Protein AF-A0A443VCW8-F1 (afdb_monomer)

InterPro domains:
  IPR006119 Resolvase, N-terminal catalytic domain [PF00239] (3-30)
  IPR006119 Resolvase, N-terminal catalytic domain [PS51736] (1-29)
  IPR006120 Resolvase, HTH domain [PF02796] (33-76)
  IPR009057 Homedomain-like superfamily [SSF46689] (33-79)
  IPR036162 Resolvase-like, N-terminal catalytic domain superfamily [SSF53041] (3-30)

Mean predicted aligned error: 10.77 Å

Radius of gyration: 23.3 Å; Cα contacts (8 Å, |Δi|>4): 34; chains: 1; bounding box: 51×35×60 Å

Nearest PDB structures (foldseek):
  8fnm-assembly1_G  TM=5.574E-01  e=4.164E+00  Homo sapiens
  8fnh-assembly1_G  TM=5.597E-01  e=5.399E+00  Homo sapiens
  8fnp-assembly1_G  TM=5.555E-01  e=6.148E+00  Homo sapiens

Sequence (92 aa):
MPFAALAEFERNLIRERTRAGLVAARARGRAGGRKPKLTEAQIKEINEMVDAQKLPIGRIAELYGVSRTTIYKVAPRRENEVGEAQPVKKKP

Structure (mmCIF, N/CA/C/O backbone):
data_AF-A0A443VCW8-F1
#
_entry.id   AF-A0A443VCW8-F1
#
loop_
_atom_site.group_PDB
_atom_site.id
_atom_site.type_symbol
_atom_site.label_atom_id
_atom_site.label_alt_id
_atom_site.label_comp_id
_atom_site.label_asym_id
_atom_site.label_entity_id
_atom_site.label_seq_id
_atom_site.pdbx_PDB_ins_code
_atom_site.Cartn_x
_atom_site.Cartn_y
_atom_site.Cartn_z
_atom_site.occupancy
_atom_site.B_iso_or_equiv
_atom_site.auth_seq_id
_atom_site.auth_comp_id
_atom_site.auth_asym_id
_atom_site.auth_atom_id
_atom_site.pdbx_PDB_model_num
ATOM 1 N N . MET A 1 1 ? 17.756 -23.281 -30.692 1.00 62.47 1 MET A N 1
ATOM 2 C CA . MET A 1 1 ? 18.431 -22.642 -29.539 1.00 62.47 1 MET A CA 1
ATOM 3 C C . MET A 1 1 ? 18.931 -21.192 -29.729 1.00 62.47 1 MET A C 1
ATOM 5 O O . MET A 1 1 ? 19.140 -20.573 -28.698 1.00 62.47 1 MET A O 1
ATOM 9 N N . PRO A 1 2 ? 19.079 -20.573 -30.927 1.00 70.81 2 PRO A N 1
ATOM 10 C CA . PRO A 1 2 ? 19.577 -19.182 -31.013 1.00 70.81 2 PRO A CA 1
ATOM 11 C C . PRO A 1 2 ? 18.509 -18.108 -30.725 1.00 70.81 2 PRO A C 1
ATOM 13 O O . PRO A 1 2 ? 18.780 -17.117 -30.055 1.00 70.81 2 PRO A O 1
ATOM 16 N N . PHE A 1 3 ? 17.264 -18.331 -31.153 1.00 80.38 3 PHE A N 1
ATOM 17 C CA . PHE A 1 3 ? 16.170 -17.374 -30.942 1.00 80.38 3 PHE A CA 1
ATOM 18 C C . PHE A 1 3 ? 15.726 -17.262 -29.476 1.00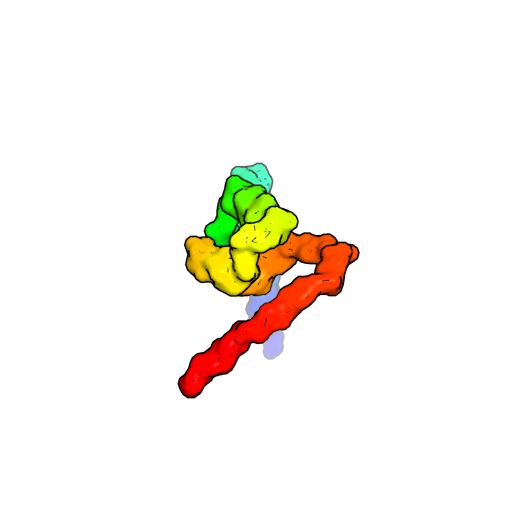 80.38 3 PHE A C 1
ATOM 20 O O . PHE A 1 3 ? 15.244 -16.214 -29.059 1.00 80.38 3 PHE A O 1
ATOM 27 N N . ALA A 1 4 ? 15.925 -18.316 -28.679 1.00 87.06 4 ALA A N 1
ATOM 28 C CA . ALA A 1 4 ? 15.610 -18.299 -27.251 1.00 87.06 4 ALA A CA 1
ATOM 29 C C . ALA A 1 4 ? 16.530 -17.334 -26.482 1.00 87.06 4 ALA A C 1
ATOM 31 O O . ALA A 1 4 ? 16.038 -16.504 -25.721 1.00 87.06 4 ALA A O 1
ATOM 32 N N . ALA A 1 5 ? 17.840 -17.382 -26.748 1.00 88.25 5 ALA A N 1
ATOM 33 C CA . ALA A 1 5 ? 18.818 -16.488 -26.130 1.00 88.25 5 ALA A CA 1
ATOM 34 C C . ALA A 1 5 ? 18.579 -15.016 -26.513 1.00 88.25 5 ALA A C 1
ATOM 36 O O . ALA A 1 5 ? 18.634 -14.133 -25.657 1.00 88.25 5 ALA A O 1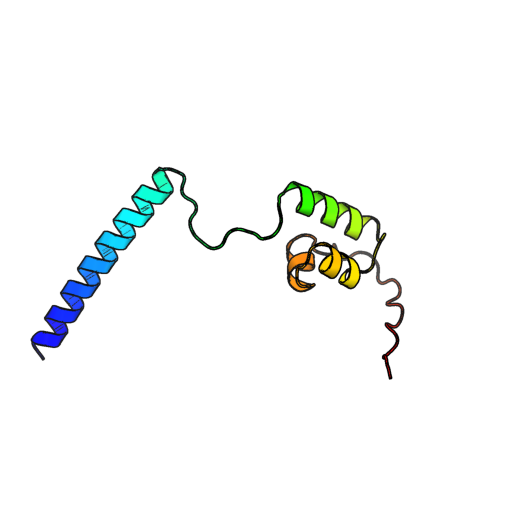
ATOM 37 N N . LEU A 1 6 ? 18.233 -14.750 -27.780 1.00 91.50 6 LEU A N 1
ATOM 38 C CA . LEU A 1 6 ? 17.881 -13.402 -28.236 1.00 91.50 6 LEU A CA 1
ATOM 39 C C . LEU A 1 6 ? 16.603 -12.881 -27.553 1.00 91.50 6 LEU A C 1
ATOM 41 O O . LEU A 1 6 ? 16.584 -11.763 -27.042 1.00 91.50 6 LEU A O 1
ATOM 45 N N . ALA A 1 7 ? 15.564 -13.714 -27.452 1.00 91.69 7 ALA A N 1
ATOM 46 C CA . ALA A 1 7 ? 14.322 -13.349 -26.770 1.00 91.69 7 ALA A CA 1
ATOM 47 C C . ALA A 1 7 ? 14.523 -13.086 -25.264 1.00 91.69 7 ALA A C 1
ATOM 49 O O . ALA A 1 7 ? 13.826 -12.272 -24.655 1.00 91.69 7 ALA A O 1
ATOM 50 N N . GLU A 1 8 ? 15.455 -13.779 -24.613 1.00 91.69 8 GLU A N 1
ATOM 51 C CA . GLU A 1 8 ? 15.831 -13.496 -23.224 1.00 91.69 8 GLU A CA 1
ATOM 52 C C . GLU A 1 8 ? 16.575 -12.169 -23.079 1.00 91.69 8 GLU A C 1
ATOM 54 O O . GLU A 1 8 ? 16.250 -11.392 -22.176 1.00 91.69 8 GLU A O 1
ATOM 59 N N . PHE A 1 9 ? 17.499 -11.871 -23.993 1.00 93.00 9 PHE A N 1
ATOM 60 C CA . PHE A 1 9 ? 18.218 -10.600 -24.020 1.00 93.00 9 PHE A CA 1
ATOM 61 C C . PHE A 1 9 ? 17.267 -9.400 -24.164 1.00 93.00 9 PHE A C 1
ATOM 63 O O . PHE A 1 9 ? 17.306 -8.475 -23.349 1.00 93.00 9 PHE A O 1
ATOM 70 N N . GLU A 1 10 ? 16.342 -9.444 -25.124 1.00 94.81 10 GLU A N 1
ATOM 71 C CA . GLU A 1 10 ? 15.361 -8.370 -25.339 1.00 94.81 10 GLU A CA 1
ATOM 72 C C . GLU A 1 10 ? 14.447 -8.163 -24.123 1.00 94.81 10 GLU A C 1
ATOM 74 O O . GLU A 1 10 ? 14.205 -7.029 -23.694 1.00 94.81 10 GLU A O 1
ATOM 79 N N . ARG A 1 11 ? 13.983 -9.255 -23.498 1.00 94.31 11 ARG A N 1
ATOM 80 C CA . ARG A 1 11 ? 13.177 -9.183 -22.267 1.00 94.31 11 ARG A CA 1
ATOM 81 C C . ARG A 1 11 ? 13.943 -8.535 -21.119 1.00 94.31 11 ARG A C 1
ATOM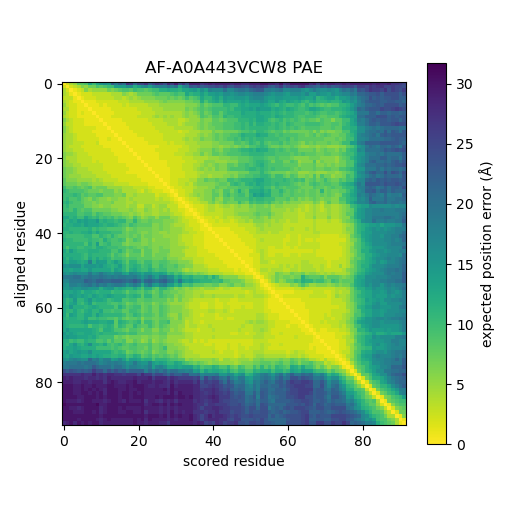 83 O O . ARG A 1 11 ? 13.359 -7.752 -20.365 1.00 94.31 11 ARG A O 1
ATOM 90 N N . ASN A 1 12 ? 15.228 -8.848 -20.974 1.00 95.31 12 ASN A N 1
ATOM 91 C CA . ASN A 1 12 ? 16.068 -8.248 -19.942 1.00 95.31 12 ASN A CA 1
ATOM 92 C C . ASN A 1 12 ? 16.249 -6.744 -20.179 1.00 95.31 12 ASN A C 1
ATOM 94 O O . ASN A 1 12 ? 16.059 -5.966 -19.242 1.00 95.31 12 ASN A O 1
ATOM 98 N N . LEU A 1 13 ? 16.466 -6.327 -21.428 1.00 96.56 13 LEU A N 1
ATOM 99 C CA . LEU A 1 13 ? 16.580 -4.912 -21.784 1.00 96.56 13 LEU A CA 1
ATOM 100 C C . LEU A 1 13 ? 15.285 -4.126 -21.497 1.00 96.56 13 LEU A C 1
ATOM 102 O O . LEU A 1 13 ? 15.321 -3.020 -20.952 1.00 96.56 13 LEU A O 1
ATOM 106 N N . ILE A 1 14 ? 14.116 -4.703 -21.799 1.00 96.19 14 ILE A N 1
ATOM 107 C CA . ILE A 1 14 ? 12.811 -4.091 -21.483 1.00 96.19 14 ILE A CA 1
ATOM 108 C C . ILE A 1 14 ? 12.625 -3.941 -19.966 1.00 96.19 14 ILE A C 1
ATOM 110 O O . ILE A 1 14 ? 12.168 -2.896 -19.487 1.00 96.19 14 ILE A O 1
ATOM 114 N N . ARG A 1 15 ? 12.992 -4.965 -19.187 1.00 96.44 15 ARG A N 1
ATOM 115 C CA . ARG A 1 15 ? 12.911 -4.924 -17.718 1.00 96.44 15 ARG A CA 1
ATOM 116 C C . ARG A 1 15 ? 13.804 -3.840 -17.132 1.00 96.44 15 ARG A C 1
ATOM 118 O O . ARG A 1 15 ? 13.362 -3.120 -16.239 1.00 96.44 15 ARG A O 1
ATOM 125 N N . GLU A 1 16 ? 15.028 -3.715 -17.630 1.00 96.31 16 GLU A N 1
ATOM 126 C CA . GLU A 1 16 ? 15.981 -2.705 -17.175 1.00 96.31 16 GLU A CA 1
ATOM 127 C C . GLU A 1 16 ? 15.448 -1.288 -17.414 1.00 96.31 16 GLU A C 1
ATOM 129 O O . GLU A 1 16 ? 15.358 -0.491 -16.478 1.00 96.31 16 GLU A O 1
ATOM 134 N N . ARG A 1 17 ? 14.949 -1.011 -18.626 1.00 96.75 17 ARG A N 1
ATOM 135 C CA . ARG A 1 17 ? 14.310 0.274 -18.956 1.00 96.75 17 ARG A CA 1
ATOM 136 C C . ARG A 1 17 ? 13.094 0.564 -18.082 1.00 96.75 17 ARG A C 1
ATOM 138 O O . ARG A 1 17 ? 12.926 1.682 -17.599 1.00 96.75 17 ARG A O 1
ATOM 145 N N . THR A 1 18 ? 12.264 -0.447 -17.829 1.00 96.06 18 THR A N 1
ATOM 146 C CA . THR A 1 18 ? 11.089 -0.307 -16.956 1.00 96.06 18 THR A CA 1
ATOM 147 C C . THR A 1 18 ? 11.505 0.053 -15.529 1.00 96.06 18 THR A C 1
ATOM 149 O O . THR A 1 18 ? 10.917 0.945 -14.917 1.00 96.06 18 THR A O 1
ATOM 152 N N . ARG A 1 19 ? 12.550 -0.593 -14.996 1.00 95.75 19 ARG A N 1
ATOM 153 C CA . ARG A 1 19 ? 13.096 -0.281 -13.666 1.00 95.75 19 ARG A CA 1
ATOM 154 C C . ARG A 1 19 ? 13.640 1.142 -13.605 1.00 95.75 19 ARG A C 1
ATOM 156 O O . ARG A 1 19 ? 13.283 1.862 -12.676 1.00 95.75 19 ARG A O 1
ATOM 163 N N . ALA A 1 20 ? 14.420 1.563 -14.599 1.00 96.19 20 ALA A N 1
ATOM 164 C CA . ALA A 1 20 ? 14.929 2.930 -14.686 1.00 96.19 20 ALA A CA 1
ATOM 165 C C . ALA A 1 20 ? 13.784 3.963 -14.698 1.00 96.19 20 ALA A C 1
ATOM 167 O O . ALA A 1 20 ? 13.803 4.931 -13.936 1.00 96.19 20 ALA A O 1
ATOM 168 N N . GLY A 1 21 ? 12.725 3.708 -15.475 1.00 95.62 21 GLY A N 1
ATOM 169 C CA . GLY A 1 21 ? 11.529 4.552 -15.502 1.00 95.62 21 GLY A CA 1
ATOM 170 C C . GLY A 1 21 ? 10.792 4.616 -14.158 1.00 95.62 21 GLY A C 1
ATOM 171 O O . GLY A 1 21 ? 10.381 5.696 -13.730 1.00 95.62 21 GLY A O 1
ATOM 172 N N . LEU A 1 22 ? 10.657 3.485 -13.455 1.00 95.81 22 LEU A N 1
ATOM 173 C CA . LEU A 1 22 ? 10.049 3.435 -12.120 1.00 95.81 22 LEU A CA 1
ATOM 174 C C . LEU A 1 22 ? 10.868 4.213 -11.084 1.00 95.81 22 LEU A C 1
ATOM 176 O O . LEU A 1 22 ? 10.284 4.918 -10.262 1.00 95.81 22 LEU A O 1
ATOM 180 N N . VAL A 1 23 ? 12.199 4.118 -11.129 1.00 95.19 23 VAL A N 1
ATOM 181 C CA . VAL A 1 23 ? 13.092 4.890 -10.251 1.00 95.19 23 VAL A CA 1
ATOM 182 C C . VAL A 1 23 ? 12.917 6.387 -10.501 1.00 95.19 23 VAL A C 1
ATOM 184 O O . VAL A 1 23 ? 12.664 7.133 -9.557 1.00 95.19 23 VAL A O 1
ATOM 187 N N . ALA A 1 24 ? 12.929 6.823 -11.763 1.00 95.69 24 ALA A N 1
ATOM 188 C CA . ALA A 1 24 ? 12.690 8.222 -12.117 1.00 95.69 24 ALA A CA 1
ATOM 189 C C . ALA A 1 24 ? 11.282 8.709 -11.711 1.00 95.69 24 ALA A C 1
ATOM 191 O O . ALA A 1 24 ? 11.101 9.852 -11.292 1.00 95.69 24 ALA A O 1
ATOM 192 N N . ALA A 1 25 ? 10.254 7.861 -11.809 1.00 95.06 25 ALA A N 1
ATOM 193 C CA . ALA A 1 25 ? 8.908 8.190 -11.338 1.00 95.06 25 ALA A CA 1
ATOM 194 C C . ALA A 1 25 ? 8.846 8.349 -9.808 1.00 95.06 25 ALA A C 1
ATOM 196 O O . ALA A 1 25 ? 8.222 9.295 -9.327 1.00 95.06 25 ALA A O 1
ATOM 197 N N . ARG A 1 26 ? 9.520 7.471 -9.054 1.00 92.75 26 ARG A N 1
ATOM 198 C CA . ARG A 1 26 ? 9.622 7.573 -7.590 1.00 92.75 26 ARG A CA 1
ATOM 199 C C . ARG A 1 26 ? 10.392 8.816 -7.151 1.00 92.75 26 ARG A C 1
ATOM 201 O O . ARG A 1 26 ? 9.938 9.487 -6.234 1.00 92.75 26 ARG A O 1
ATOM 208 N N . ALA A 1 27 ? 11.483 9.163 -7.838 1.00 93.31 27 ALA A N 1
ATOM 209 C CA . ALA A 1 27 ? 12.245 10.388 -7.575 1.00 93.31 27 ALA A CA 1
ATOM 210 C C . ALA A 1 27 ? 11.396 11.660 -7.761 1.00 93.31 27 ALA A C 1
ATOM 212 O O . ALA A 1 27 ? 11.564 12.631 -7.036 1.00 93.31 27 ALA A O 1
ATOM 213 N N . ARG A 1 28 ? 10.418 11.627 -8.676 1.00 95.31 28 ARG A N 1
ATOM 214 C CA . ARG A 1 28 ? 9.410 12.689 -8.860 1.00 95.31 28 ARG A CA 1
ATOM 215 C C . ARG A 1 28 ? 8.246 12.629 -7.855 1.00 95.31 28 ARG A C 1
ATOM 217 O O . ARG A 1 28 ? 7.240 13.301 -8.051 1.00 95.31 28 ARG A O 1
ATOM 224 N N . GLY A 1 29 ? 8.334 11.800 -6.815 1.00 91.44 29 GLY A N 1
ATOM 225 C CA . GLY A 1 29 ? 7.323 11.686 -5.758 1.00 91.44 29 GLY A CA 1
ATOM 226 C C . GLY A 1 29 ? 6.157 10.741 -6.064 1.00 91.44 29 GLY A C 1
ATOM 227 O O . GLY A 1 29 ? 5.180 10.696 -5.318 1.00 91.44 29 GLY A O 1
ATOM 228 N N . ARG A 1 30 ? 6.210 9.953 -7.147 1.00 91.06 30 ARG A N 1
ATOM 229 C CA . ARG A 1 30 ? 5.135 9.000 -7.458 1.00 91.06 30 ARG A CA 1
ATOM 230 C C . ARG A 1 30 ? 5.317 7.704 -6.663 1.00 91.06 30 ARG A C 1
ATOM 232 O O . ARG A 1 30 ? 6.181 6.895 -6.985 1.00 91.06 30 ARG A O 1
ATOM 239 N N . ALA A 1 31 ? 4.454 7.477 -5.671 1.00 85.94 31 ALA A N 1
ATOM 240 C CA . ALA A 1 31 ? 4.493 6.281 -4.818 1.00 85.94 31 ALA A CA 1
ATOM 241 C C . ALA A 1 31 ? 4.183 4.963 -5.569 1.00 85.94 31 ALA A C 1
ATOM 243 O O . ALA A 1 31 ? 4.735 3.912 -5.245 1.00 85.94 31 ALA A O 1
ATOM 244 N N . GLY A 1 32 ? 3.347 5.014 -6.615 1.00 87.88 32 GLY A N 1
ATOM 245 C CA . GLY A 1 32 ? 2.888 3.822 -7.341 1.00 87.88 32 GLY A CA 1
ATOM 246 C C . GLY A 1 32 ? 1.918 2.954 -6.523 1.00 87.88 32 GLY A C 1
ATOM 247 O O . GLY A 1 32 ? 1.412 3.380 -5.489 1.00 87.88 32 GLY A O 1
ATOM 248 N N . GLY A 1 33 ? 1.633 1.739 -7.000 1.00 89.56 33 GLY A N 1
ATOM 249 C CA . GLY A 1 33 ? 0.813 0.757 -6.276 1.00 89.56 33 GLY A CA 1
ATOM 250 C C . GLY A 1 33 ? -0.687 1.079 -6.175 1.00 89.56 33 GLY A C 1
ATOM 251 O O . GLY A 1 33 ? -1.208 1.997 -6.811 1.00 89.56 33 GLY A O 1
ATOM 252 N N . ARG A 1 34 ? -1.403 0.266 -5.386 1.00 88.31 34 ARG A N 1
ATOM 253 C CA . ARG A 1 34 ? -2.837 0.436 -5.111 1.00 88.31 34 ARG A CA 1
ATOM 254 C C . ARG A 1 34 ? -3.026 1.526 -4.057 1.00 88.31 34 ARG A C 1
ATOM 256 O O . ARG A 1 34 ? -2.449 1.433 -2.979 1.00 88.31 34 ARG A O 1
ATOM 263 N N . LYS A 1 35 ? -3.879 2.514 -4.340 1.00 87.38 35 LYS A N 1
ATOM 264 C CA . LYS A 1 35 ? -4.236 3.547 -3.357 1.00 87.38 35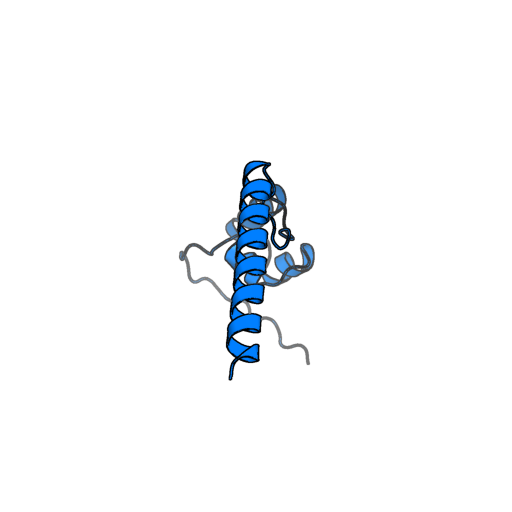 LYS A CA 1
ATOM 265 C C . LYS A 1 35 ? -4.913 2.914 -2.127 1.00 87.38 35 LYS A C 1
ATOM 267 O O . LYS A 1 35 ? -5.760 2.030 -2.313 1.00 87.38 35 LYS A O 1
ATOM 272 N N . PRO A 1 36 ? -4.569 3.341 -0.899 1.00 88.94 36 PRO A N 1
ATOM 273 C CA . PRO A 1 36 ? -5.269 2.892 0.297 1.00 88.94 36 PRO A CA 1
ATOM 274 C C . PRO A 1 36 ? -6.745 3.307 0.229 1.00 88.94 36 PRO A C 1
ATOM 276 O O . PRO A 1 36 ? -7.078 4.369 -0.291 1.00 88.94 36 PRO A O 1
ATOM 279 N N . LYS A 1 37 ? -7.633 2.436 0.725 1.00 86.62 37 LYS A N 1
ATOM 280 C CA . LYS A 1 37 ? -9.078 2.715 0.795 1.00 86.62 37 LYS A CA 1
ATOM 281 C C . LYS A 1 37 ? -9.447 3.679 1.925 1.00 86.62 37 LYS A C 1
ATOM 283 O O . LYS A 1 37 ? -10.485 4.317 1.838 1.00 86.62 37 LYS A O 1
ATOM 288 N N . LEU A 1 38 ? -8.626 3.726 2.971 1.00 88.88 38 LEU A N 1
ATOM 289 C CA . LEU A 1 38 ? -8.833 4.543 4.162 1.00 88.88 38 LEU A CA 1
ATOM 290 C C . LEU A 1 38 ? -7.885 5.739 4.129 1.00 88.88 38 LEU A C 1
ATOM 292 O O . LEU A 1 38 ? -6.721 5.591 3.749 1.00 88.88 38 LEU A O 1
ATOM 296 N N . THR A 1 39 ? -8.381 6.903 4.537 1.00 90.81 39 THR A N 1
ATOM 297 C CA . THR A 1 39 ? -7.556 8.096 4.758 1.00 90.81 39 THR A CA 1
ATOM 298 C C . THR A 1 39 ? -6.931 8.076 6.152 1.00 90.81 39 THR A C 1
ATOM 300 O O . THR A 1 39 ? -7.398 7.376 7.048 1.00 90.81 39 THR A O 1
ATOM 303 N N . GLU A 1 40 ? -5.886 8.872 6.370 1.00 88.75 40 GLU A N 1
ATOM 304 C CA . GLU A 1 40 ? -5.231 8.978 7.683 1.00 88.75 40 GLU A CA 1
ATOM 305 C C . GLU A 1 40 ? -6.185 9.456 8.787 1.00 88.75 40 GLU A C 1
ATOM 307 O O . GLU A 1 40 ? -6.111 8.981 9.917 1.00 88.75 40 GLU A O 1
ATOM 312 N N . ALA A 1 41 ? -7.118 10.353 8.455 1.00 89.88 41 ALA A N 1
ATOM 313 C CA . ALA A 1 41 ? -8.147 10.808 9.386 1.00 89.88 41 ALA A CA 1
ATOM 314 C C . ALA A 1 41 ? -9.090 9.663 9.792 1.00 89.88 41 ALA A C 1
ATOM 316 O O . ALA A 1 41 ? -9.330 9.462 10.978 1.00 89.88 41 ALA A O 1
ATOM 317 N N . GLN A 1 42 ? -9.544 8.859 8.823 1.00 89.94 42 GLN A N 1
ATOM 318 C CA . GLN A 1 42 ? -10.382 7.685 9.094 1.00 89.94 42 GLN A CA 1
ATOM 319 C C . GLN A 1 42 ? -9.637 6.637 9.919 1.00 89.94 42 GLN A C 1
ATOM 321 O O . GLN A 1 42 ? -10.220 5.997 10.782 1.00 89.94 42 GLN A O 1
ATOM 326 N N . ILE A 1 43 ? -8.335 6.467 9.684 1.00 90.44 43 ILE A N 1
ATOM 327 C CA . ILE A 1 43 ? -7.495 5.566 10.478 1.00 90.44 43 ILE A CA 1
ATOM 328 C C . ILE A 1 43 ? -7.466 6.000 11.949 1.00 90.44 43 ILE A C 1
ATOM 330 O O . ILE A 1 43 ? -7.589 5.149 12.829 1.00 90.44 43 ILE A O 1
ATOM 334 N N . LYS A 1 44 ? -7.325 7.301 12.230 1.00 89.94 44 LYS A N 1
ATOM 335 C CA . LYS A 1 44 ? -7.359 7.827 13.605 1.00 89.94 44 LYS A CA 1
ATOM 336 C C . LYS A 1 44 ? -8.720 7.600 14.258 1.00 89.94 44 LYS A C 1
ATOM 338 O O . LYS A 1 44 ? -8.780 7.036 15.343 1.00 89.94 44 LYS A O 1
ATOM 343 N N . GLU A 1 45 ? -9.795 7.934 13.549 1.00 89.69 45 GLU A N 1
ATOM 344 C CA . GLU A 1 45 ? -11.170 7.740 14.021 1.00 89.69 45 GLU A CA 1
ATOM 345 C C . GLU A 1 45 ? -11.473 6.260 14.325 1.00 89.69 45 GLU A C 1
ATOM 347 O O . GLU A 1 45 ? -12.042 5.927 15.364 1.00 89.69 45 GLU A O 1
ATOM 352 N N . ILE A 1 46 ? -11.033 5.344 13.453 1.00 88.81 46 ILE A N 1
ATOM 353 C CA . ILE A 1 46 ? -11.171 3.896 13.659 1.00 88.81 46 ILE A CA 1
ATOM 354 C C . ILE A 1 46 ? -10.409 3.444 14.907 1.00 88.81 46 ILE A C 1
ATOM 356 O O . ILE A 1 46 ? -10.952 2.651 15.674 1.00 88.81 46 ILE A O 1
ATOM 360 N N . ASN A 1 47 ? -9.183 3.932 15.127 1.00 87.88 47 ASN A N 1
ATOM 361 C CA . ASN A 1 47 ? -8.413 3.601 16.329 1.00 87.88 47 ASN A CA 1
ATOM 362 C C . ASN A 1 47 ? -9.144 4.056 17.599 1.00 87.88 47 ASN A C 1
ATOM 364 O O . ASN A 1 47 ? -9.343 3.251 18.502 1.00 87.88 47 ASN A O 1
ATOM 368 N N . GLU A 1 48 ? -9.645 5.291 17.631 1.00 87.75 48 GLU A N 1
ATOM 369 C CA . GLU A 1 48 ? -10.400 5.816 18.777 1.00 87.75 48 GLU A CA 1
ATOM 370 C C . GLU A 1 48 ? -11.690 5.026 19.050 1.00 87.75 4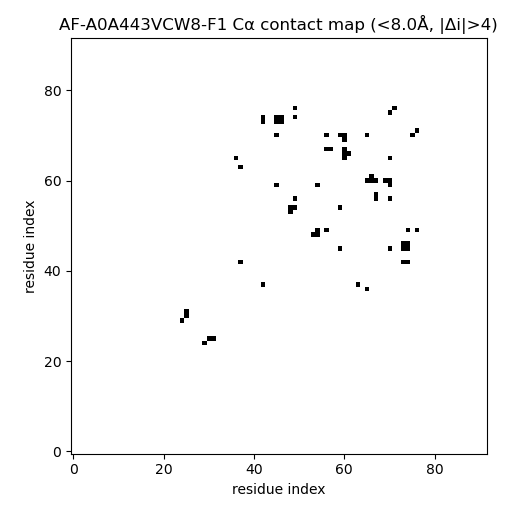8 GLU A C 1
ATOM 372 O O . GLU A 1 48 ? -12.046 4.780 20.203 1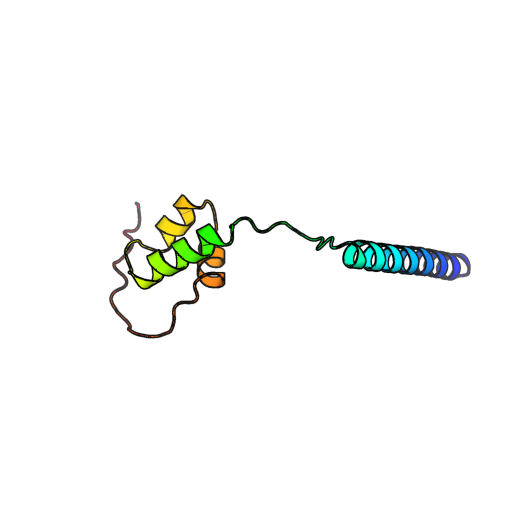.00 87.75 48 GLU A O 1
ATOM 377 N N . MET A 1 49 ? -12.406 4.603 18.003 1.00 85.62 49 MET A N 1
ATOM 378 C CA . MET A 1 49 ? -13.617 3.788 18.152 1.00 85.62 49 MET A CA 1
ATOM 379 C C . MET A 1 49 ? -13.337 2.378 18.665 1.00 85.62 49 MET A C 1
ATOM 381 O O . MET A 1 49 ? -14.145 1.842 19.431 1.00 85.62 49 MET A O 1
ATOM 385 N N . VAL A 1 50 ? -12.226 1.779 18.230 1.00 85.44 50 VAL A N 1
ATOM 386 C CA . VAL A 1 50 ? -11.782 0.458 18.688 1.00 85.44 50 VAL A CA 1
ATOM 387 C C . VAL A 1 50 ? -11.318 0.532 20.142 1.00 85.44 50 VAL A C 1
ATOM 389 O O . VAL A 1 50 ? -11.751 -0.294 20.944 1.00 85.44 50 VAL A O 1
ATOM 392 N N . ASP A 1 51 ? -10.524 1.544 20.497 1.00 84.19 51 ASP A N 1
ATOM 393 C CA . ASP A 1 51 ? -10.009 1.747 21.856 1.00 84.19 51 ASP A CA 1
ATOM 394 C C . ASP A 1 51 ? -11.135 2.034 22.854 1.0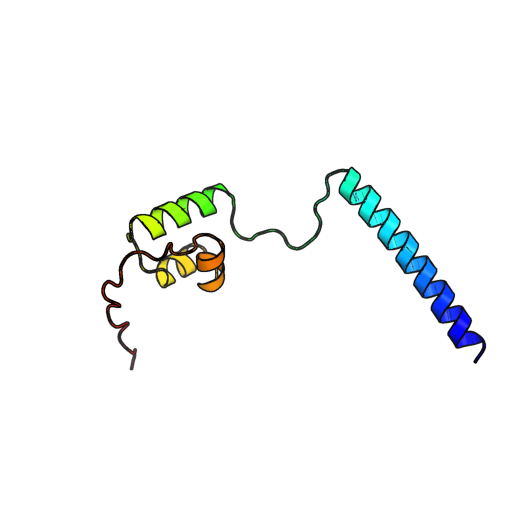0 84.19 51 ASP A C 1
ATOM 396 O O . ASP A 1 51 ? -11.178 1.457 23.939 1.00 84.19 51 ASP A O 1
ATOM 400 N N . ALA A 1 52 ? -12.105 2.867 22.472 1.00 82.19 52 ALA A N 1
ATOM 401 C CA . ALA A 1 52 ? -13.253 3.179 23.316 1.00 82.19 52 ALA A CA 1
ATOM 402 C C . ALA A 1 52 ? -14.310 2.055 23.375 1.00 82.19 52 ALA A C 1
ATOM 404 O O . ALA A 1 52 ? -15.343 2.241 24.014 1.00 82.19 52 ALA A O 1
ATOM 405 N N . GLN A 1 53 ? -14.101 0.930 22.673 1.00 77.44 53 GLN A N 1
ATOM 406 C CA . GLN A 1 53 ? -15.033 -0.206 22.556 1.00 77.44 53 GLN A CA 1
ATOM 407 C C . GLN A 1 53 ? -16.481 0.199 22.209 1.00 77.44 53 GLN A C 1
ATOM 409 O O . GLN A 1 53 ? -17.439 -0.499 22.537 1.00 77.44 53 GLN A O 1
ATOM 414 N N . LYS A 1 54 ? -16.657 1.330 21.512 1.00 73.44 54 LYS A N 1
ATOM 415 C CA . LYS A 1 54 ? -17.977 1.934 21.250 1.00 73.44 54 LYS A CA 1
ATOM 416 C C . LYS A 1 54 ? -18.848 1.076 20.335 1.00 73.44 54 LYS A C 1
ATOM 418 O O . LYS A 1 54 ? -20.072 1.126 20.420 1.00 73.44 54 LYS A O 1
ATOM 423 N N . LEU A 1 55 ? -18.226 0.330 19.421 1.00 79.19 55 LEU A N 1
ATOM 424 C CA . LEU A 1 55 ? -18.906 -0.477 18.411 1.00 79.19 55 LEU A CA 1
ATOM 425 C C . LEU A 1 55 ? -18.174 -1.805 18.181 1.00 79.19 55 LEU A C 1
ATOM 427 O O . LEU A 1 55 ? -16.943 -1.856 18.226 1.00 79.19 55 LEU A O 1
ATOM 431 N N . PRO A 1 56 ? -18.900 -2.885 17.840 1.00 86.44 56 PRO A N 1
ATOM 432 C CA . PRO A 1 56 ? -18.267 -4.124 17.425 1.00 86.44 56 PRO A CA 1
ATOM 433 C C . PRO A 1 56 ? -17.516 -3.926 16.101 1.00 86.44 56 PRO A C 1
ATOM 435 O O . PRO A 1 56 ? -18.015 -3.298 15.166 1.00 86.44 56 PRO A O 1
ATOM 438 N N . ILE A 1 57 ? -16.346 -4.558 15.977 1.00 85.50 57 ILE A N 1
ATOM 439 C CA . ILE A 1 57 ? -15.441 -4.447 14.813 1.00 85.50 57 ILE A CA 1
ATOM 440 C C . ILE A 1 57 ? -16.146 -4.753 13.482 1.00 85.50 57 ILE A C 1
ATOM 442 O O . ILE A 1 57 ? -15.827 -4.160 12.454 1.00 85.50 57 ILE A O 1
ATOM 446 N N . GLY A 1 58 ? -17.118 -5.674 13.489 1.00 84.69 58 GLY A N 1
ATOM 447 C CA . GLY A 1 58 ? -17.918 -5.987 12.302 1.00 84.69 58 GLY A CA 1
ATOM 448 C C . GLY A 1 58 ? -18.725 -4.787 11.803 1.0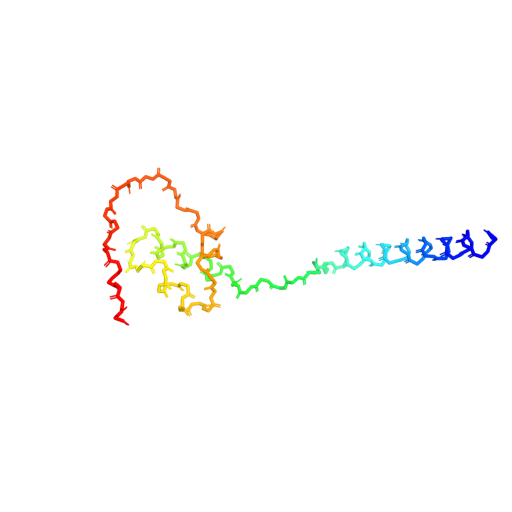0 84.69 58 GLY A C 1
ATOM 449 O O . GLY A 1 58 ? -18.750 -4.527 10.606 1.00 84.69 58 GLY A O 1
ATOM 450 N N . ARG A 1 59 ? -19.300 -4.003 12.721 1.00 86.50 59 ARG A N 1
ATOM 451 C CA . ARG A 1 59 ? -20.080 -2.820 12.363 1.00 86.50 59 ARG A CA 1
ATOM 452 C C . ARG A 1 59 ? -19.195 -1.676 11.881 1.00 86.50 59 ARG A C 1
ATOM 454 O O . ARG A 1 59 ? -19.551 -1.004 10.924 1.00 86.50 59 ARG A O 1
ATOM 461 N N . ILE A 1 60 ? -18.018 -1.508 12.486 1.00 87.56 60 ILE A N 1
ATOM 462 C CA . ILE A 1 60 ? -17.011 -0.537 12.029 1.00 87.56 60 ILE A CA 1
ATOM 463 C C . ILE A 1 60 ? -16.577 -0.871 10.593 1.00 87.56 60 ILE A C 1
ATOM 465 O O . ILE A 1 60 ? -16.572 -0.008 9.723 1.00 87.56 60 ILE A O 1
ATOM 469 N N . ALA A 1 61 ? -16.287 -2.142 10.308 1.00 89.81 61 ALA A N 1
ATOM 470 C CA . ALA A 1 61 ? -15.943 -2.604 8.964 1.00 89.81 61 ALA A CA 1
ATOM 471 C C . ALA A 1 61 ? -17.035 -2.285 7.919 1.00 89.81 61 ALA A C 1
ATOM 473 O O . ALA A 1 61 ? -16.715 -1.807 6.830 1.00 89.81 61 ALA A O 1
ATOM 474 N N . GLU A 1 62 ? -18.310 -2.495 8.261 1.00 90.06 62 GLU A N 1
ATOM 475 C CA . GLU A 1 62 ? -19.445 -2.150 7.395 1.00 90.06 62 GLU A CA 1
ATOM 476 C C . GLU A 1 62 ? -19.544 -0.643 7.130 1.00 90.06 62 GLU A C 1
ATOM 478 O O . GLU A 1 62 ? -19.715 -0.247 5.979 1.00 90.06 62 GLU A O 1
ATOM 483 N N . LEU A 1 63 ? -19.384 0.193 8.164 1.00 89.12 63 LEU A N 1
ATOM 484 C CA . LEU A 1 63 ? -19.467 1.655 8.047 1.00 89.12 63 LEU A CA 1
ATOM 485 C C . LEU A 1 63 ? -18.436 2.224 7.064 1.00 89.12 63 LEU A C 1
ATOM 487 O O . LEU A 1 63 ? -18.762 3.107 6.275 1.00 89.12 63 LEU A O 1
ATOM 491 N N . TYR A 1 64 ? -17.214 1.687 7.070 1.00 88.75 64 TYR A N 1
ATOM 492 C CA . TYR A 1 64 ? -16.145 2.130 6.166 1.00 88.75 64 TYR A CA 1
ATOM 493 C C . TYR A 1 64 ? -16.034 1.295 4.879 1.00 88.75 64 TYR A C 1
ATOM 495 O O . TYR A 1 64 ? -15.139 1.536 4.067 1.00 88.75 64 TYR A O 1
ATOM 503 N N . GLY A 1 65 ? -16.902 0.298 4.668 1.00 89.81 65 GLY A N 1
ATOM 504 C CA . GLY A 1 65 ? -16.867 -0.563 3.479 1.00 89.81 65 GLY A CA 1
ATOM 505 C C . GLY A 1 65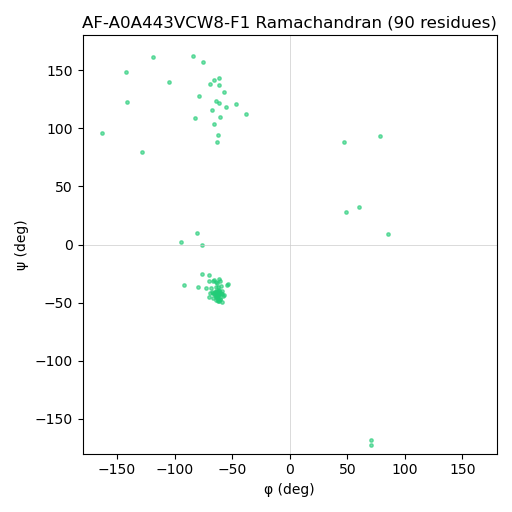 ? -15.557 -1.351 3.315 1.00 89.81 65 GLY A C 1
ATOM 506 O O . GLY A 1 65 ? -15.087 -1.588 2.191 1.00 89.81 65 GLY A O 1
ATOM 507 N N . VAL A 1 66 ? -14.930 -1.733 4.429 1.00 90.81 66 VAL A N 1
ATOM 508 C CA . VAL A 1 66 ? -13.669 -2.489 4.469 1.00 90.81 66 VAL A CA 1
ATOM 509 C C . VAL A 1 66 ? -13.862 -3.834 5.159 1.00 90.81 66 VAL A C 1
ATOM 511 O O . VAL A 1 66 ? -14.834 -4.055 5.869 1.00 90.81 66 VAL A O 1
ATOM 514 N N . SER A 1 67 ? -12.946 -4.778 4.950 1.00 89.69 67 SER A N 1
ATOM 515 C CA . SER A 1 67 ? -13.012 -6.055 5.660 1.00 89.69 67 SER A CA 1
ATOM 516 C C . SER A 1 67 ? -12.569 -5.893 7.115 1.00 89.69 67 SER A C 1
ATOM 518 O O . SER A 1 67 ? -11.759 -5.026 7.449 1.00 89.69 67 SER A O 1
ATOM 520 N N . ARG A 1 68 ? -13.004 -6.813 7.985 1.00 87.88 68 ARG A N 1
ATOM 521 C CA . ARG A 1 68 ? -12.526 -6.893 9.381 1.00 87.88 68 ARG A CA 1
ATOM 522 C C . ARG A 1 68 ? -10.998 -6.995 9.448 1.00 87.88 68 ARG A C 1
ATOM 524 O O . ARG A 1 68 ? -10.374 -6.397 10.313 1.00 87.88 68 ARG A O 1
ATOM 531 N N . THR A 1 69 ? -10.385 -7.686 8.484 1.00 89.44 69 THR A N 1
ATOM 532 C CA . THR A 1 69 ? -8.923 -7.783 8.349 1.00 89.44 69 THR A CA 1
ATOM 533 C C . THR A 1 69 ? -8.254 -6.438 8.072 1.00 89.44 69 THR A C 1
ATOM 535 O O . THR A 1 69 ? -7.142 -6.220 8.539 1.00 89.44 69 THR A O 1
ATOM 538 N N . THR A 1 70 ? -8.901 -5.521 7.347 1.00 89.44 70 THR A N 1
ATOM 539 C CA . THR A 1 70 ? -8.397 -4.151 7.180 1.00 89.44 70 THR A CA 1
ATOM 540 C C . THR A 1 70 ? -8.447 -3.387 8.498 1.00 89.44 70 THR A C 1
ATOM 542 O O . THR A 1 70 ? -7.477 -2.710 8.814 1.00 89.44 70 THR A O 1
ATOM 545 N N . ILE A 1 71 ? -9.511 -3.547 9.291 1.00 89.06 71 ILE A N 1
ATOM 546 C CA . ILE A 1 71 ? -9.615 -2.903 10.608 1.00 89.06 71 ILE A CA 1
ATOM 547 C C . ILE A 1 71 ? -8.498 -3.386 11.542 1.00 89.06 71 ILE A C 1
ATOM 549 O O . ILE A 1 71 ? -7.770 -2.559 12.074 1.00 89.06 71 ILE A O 1
ATOM 553 N N . TYR A 1 72 ? -8.266 -4.699 11.654 1.00 88.81 72 TYR A N 1
ATOM 554 C CA . TYR A 1 72 ? -7.182 -5.235 12.495 1.00 88.81 72 TYR A CA 1
ATOM 555 C C . TYR A 1 72 ? -5.776 -4.789 12.069 1.00 88.81 72 TYR A C 1
ATOM 557 O O . TYR A 1 72 ? -4.890 -4.678 12.909 1.00 88.81 72 TYR A O 1
ATOM 565 N N . LYS A 1 73 ? -5.552 -4.534 10.773 1.00 86.19 73 LYS A N 1
ATOM 566 C CA . LYS A 1 73 ? -4.268 -4.007 10.279 1.00 86.19 73 LYS A CA 1
ATOM 567 C C . LYS A 1 73 ? -4.024 -2.560 10.695 1.00 86.19 73 LYS A C 1
ATOM 569 O O . LYS A 1 73 ? -2.875 -2.156 10.819 1.00 86.19 73 LYS A O 1
ATOM 574 N N . VAL A 1 74 ? -5.095 -1.784 10.819 1.00 86.62 74 VAL A N 1
ATOM 575 C CA . VAL A 1 74 ? -5.053 -0.343 11.084 1.00 86.62 74 VAL A CA 1
ATOM 576 C C . VAL A 1 74 ? -5.112 -0.047 12.584 1.00 86.62 74 VAL A C 1
ATOM 578 O O . VAL A 1 74 ? -4.466 0.893 13.037 1.00 86.62 74 VAL A O 1
ATOM 581 N N . ALA A 1 75 ? -5.860 -0.861 13.328 1.00 82.00 75 ALA A N 1
ATOM 582 C CA . ALA A 1 75 ? -6.053 -0.779 14.768 1.00 82.00 75 ALA A CA 1
ATOM 583 C C . ALA A 1 75 ? -5.766 -2.154 15.398 1.00 82.00 75 ALA A C 1
ATOM 585 O O . ALA A 1 75 ? -6.694 -2.940 15.635 1.00 82.00 75 ALA A O 1
ATOM 586 N N . PRO A 1 76 ? -4.483 -2.514 15.601 1.00 74.38 76 PRO A N 1
ATOM 587 C CA . PRO A 1 76 ? -4.135 -3.754 16.273 1.00 74.38 76 PRO A CA 1
ATOM 588 C C . PRO A 1 76 ? -4.639 -3.690 17.714 1.00 74.38 76 PRO A C 1
ATOM 590 O O . PRO A 1 76 ? -4.284 -2.781 18.464 1.00 74.38 76 PRO A O 1
ATOM 593 N N . ARG A 1 77 ? -5.467 -4.663 18.107 1.00 66.69 77 ARG A N 1
ATOM 594 C CA . ARG A 1 77 ? -5.908 -4.794 19.497 1.00 66.69 77 ARG A CA 1
ATOM 595 C C . ARG A 1 77 ? -4.658 -5.016 20.344 1.00 66.69 77 ARG A C 1
ATOM 597 O O . ARG A 1 77 ? -4.028 -6.064 20.229 1.00 66.69 77 ARG A O 1
ATOM 604 N N . ARG A 1 78 ? -4.276 -4.024 21.151 1.00 64.62 78 ARG A N 1
ATOM 605 C CA . ARG A 1 78 ? -3.273 -4.226 22.199 1.00 64.62 78 ARG A CA 1
ATOM 606 C C . ARG A 1 78 ? -3.865 -5.267 23.137 1.00 64.62 78 ARG A C 1
ATOM 608 O O . ARG A 1 78 ? -4.994 -5.098 23.589 1.00 64.62 78 ARG A O 1
ATOM 615 N N . GLU A 1 79 ? -3.164 -6.377 23.320 1.00 52.16 79 GLU A N 1
ATOM 616 C CA . GLU A 1 79 ? -3.590 -7.464 24.193 1.00 52.16 79 GLU A CA 1
ATOM 617 C C . GLU A 1 79 ? -3.648 -6.948 25.626 1.00 52.16 79 GLU A C 1
ATOM 619 O O . GLU A 1 79 ? -2.668 -7.009 26.349 1.00 52.16 79 GLU A O 1
ATOM 624 N N . ASN A 1 80 ? -4.789 -6.392 26.016 1.00 47.06 80 ASN A N 1
ATOM 625 C CA . ASN A 1 80 ? -5.188 -6.259 27.398 1.00 47.06 80 ASN A CA 1
ATOM 626 C C . ASN A 1 80 ? -6.693 -6.523 27.461 1.00 47.06 80 ASN A C 1
ATOM 628 O O . ASN A 1 80 ? -7.493 -5.896 26.766 1.00 47.06 80 ASN A O 1
ATOM 632 N N . GLU A 1 81 ? -7.008 -7.519 28.283 1.00 41.25 81 GLU A N 1
ATOM 633 C CA . GLU A 1 81 ? -8.325 -7.887 28.797 1.00 41.25 81 GLU A CA 1
ATOM 634 C C . GLU A 1 81 ? -9.247 -8.660 27.837 1.00 41.25 81 GLU A C 1
ATOM 636 O O . GLU A 1 81 ? -10.031 -8.154 27.027 1.00 41.25 81 GLU A O 1
ATOM 641 N N . VAL A 1 82 ? -9.122 -9.980 27.999 1.00 50.38 82 VAL A N 1
ATOM 642 C CA . VAL A 1 82 ? -10.201 -10.966 27.944 1.00 50.38 82 VAL A CA 1
ATOM 643 C C . VAL A 1 82 ? -11.454 -10.373 28.601 1.00 50.38 82 VAL A C 1
ATOM 645 O O . VAL A 1 82 ? -11.478 -10.147 29.803 1.00 50.38 82 VAL A O 1
ATOM 648 N N . GLY A 1 83 ? -12.493 -10.124 27.810 1.00 41.28 83 GLY A N 1
ATOM 649 C CA . GLY A 1 83 ? -13.762 -9.589 28.292 1.00 41.28 83 GLY A CA 1
ATOM 650 C C . GLY A 1 83 ? -14.848 -9.813 27.250 1.00 41.28 83 GLY A C 1
ATOM 651 O O . GLY A 1 83 ? -14.932 -9.084 26.269 1.00 41.28 83 GLY A O 1
ATOM 652 N N . GLU A 1 84 ? -15.589 -10.902 27.442 1.00 38.41 84 GLU A N 1
ATOM 653 C CA . GLU A 1 84 ? -16.909 -11.208 26.880 1.00 38.41 84 GLU A CA 1
ATOM 654 C C . GLU A 1 84 ? -17.111 -10.973 25.373 1.00 38.41 84 GLU A C 1
ATOM 656 O O . GLU A 1 84 ? -17.654 -9.972 24.901 1.00 38.41 84 GLU A O 1
ATOM 661 N N . ALA A 1 85 ? -16.791 -12.008 24.594 1.00 45.62 85 ALA A N 1
ATOM 662 C CA . ALA A 1 85 ? -17.449 -12.219 23.315 1.00 45.62 85 ALA A CA 1
ATOM 663 C C . ALA A 1 85 ? -18.951 -12.451 23.562 1.00 45.62 85 ALA A C 1
ATOM 665 O O . ALA A 1 85 ? -19.384 -13.574 23.815 1.00 45.62 85 ALA A O 1
ATOM 666 N N . GLN A 1 86 ? -19.755 -11.390 23.475 1.00 50.75 86 GLN A N 1
ATOM 667 C CA . GLN A 1 86 ? -21.200 -11.542 23.346 1.00 50.75 86 GLN A CA 1
ATOM 668 C C . GLN A 1 86 ? -21.496 -12.395 22.097 1.00 50.75 86 GLN A C 1
ATOM 670 O O . GLN A 1 86 ? -20.935 -12.138 21.023 1.00 50.75 86 GLN A O 1
ATOM 675 N N . PRO A 1 87 ? -22.350 -13.427 22.211 1.00 43.91 87 PRO A N 1
ATOM 676 C CA . PRO A 1 87 ? -22.607 -14.357 21.127 1.00 43.91 87 PRO A CA 1
ATOM 677 C C . PRO A 1 87 ? -23.344 -13.620 20.010 1.00 43.91 87 PRO A C 1
ATOM 679 O O . PRO A 1 87 ? -24.482 -13.173 20.172 1.00 43.91 87 PRO A O 1
ATOM 682 N N . VAL A 1 88 ? -22.704 -13.508 18.846 1.00 54.62 88 VAL A N 1
ATOM 683 C CA . VAL A 1 88 ? -23.394 -13.095 17.623 1.00 54.62 88 VAL A CA 1
ATOM 684 C C . VAL A 1 88 ? -24.390 -14.204 17.302 1.00 54.62 88 VAL A C 1
ATOM 686 O O . VAL A 1 88 ? -24.008 -15.294 16.875 1.00 54.62 88 VAL A O 1
ATOM 689 N N . LYS A 1 89 ? -25.667 -13.937 17.592 1.00 46.72 89 LYS A N 1
ATOM 690 C CA . LYS A 1 89 ? -26.798 -14.830 17.334 1.00 46.72 89 LYS A CA 1
ATOM 691 C C . LYS A 1 89 ? -26.685 -15.381 15.910 1.00 46.72 89 LYS A C 1
ATOM 693 O O . LYS A 1 89 ? -26.667 -14.611 14.949 1.00 46.72 89 LYS A O 1
ATOM 698 N N . LYS A 1 90 ? -26.606 -16.711 15.782 1.00 43.41 90 LYS A N 1
ATOM 699 C CA . LYS A 1 90 ? -26.807 -17.401 14.504 1.00 43.41 90 LYS A CA 1
ATOM 700 C C . LYS A 1 90 ? -28.181 -16.976 13.983 1.00 43.41 90 LYS A C 1
ATOM 702 O O . LYS A 1 90 ? -29.181 -17.171 14.670 1.00 43.41 90 LYS A O 1
ATOM 707 N N . LYS A 1 91 ? -28.212 -16.322 12.823 1.00 38.56 91 LYS A N 1
ATOM 708 C CA . LYS A 1 91 ? -29.457 -16.086 12.087 1.00 38.56 91 LYS A CA 1
ATOM 709 C C . LYS A 1 91 ? -29.941 -17.457 11.564 1.00 38.56 91 LYS A C 1
ATOM 711 O O . LYS A 1 91 ? -29.059 -18.243 11.211 1.00 38.56 91 LYS A O 1
ATOM 716 N N . PRO A 1 92 ? -31.252 -17.765 11.622 1.00 53.47 92 PRO A N 1
ATOM 717 C CA . PRO A 1 92 ? -31.791 -19.085 11.280 1.00 53.47 92 PRO A CA 1
ATOM 718 C C . PRO A 1 92 ? -31.446 -19.528 9.859 1.00 53.47 92 PRO A C 1
ATOM 720 O O . PRO A 1 92 ? -31.284 -18.638 8.990 1.00 53.47 92 PRO A O 1
#

Solvent-accessible surface area (backbone atoms only — not comparable to full-atom values): 5854 Å² total; per-residue (Å²): 121,69,68,60,58,52,55,49,50,54,53,50,54,52,50,51,53,50,49,54,51,51,52,56,39,40,74,73,69,47,83,71,84,81,78,75,93,69,53,73,68,55,47,52,54,51,35,55,40,56,74,66,62,75,56,59,63,67,59,54,16,59,76,72,74,46,52,57,70,55,48,46,74,70,42,64,79,71,95,70,78,95,74,80,85,73,78,79,75,81,76,132

pLDDT: mean 81.84, std 16.56, range [38.41, 96.75]

Organism: Raoultella planticola (NCBI:txid575)

Secondary structure (DSSP, 8-state):
-HHHHHHHHHHHHHHHHHHHHHHHHHHTT---SPPPSS-HHHHHHHHHHHHTT-S-HHHHHHHTT--HHHHHHHS---S---------PPP-

Foldseek 3Di:
DVVVVVVVVVVVVVVVVVVVVVVVCVVVVNPDDDDDLDDPVLLVVLQVCVVVVVDDLCVSCVVSVHDSVVSCVSHPPDPDDDDDPDDPDDDD